Protein AF-I5C9M3-F1 (afdb_monomer_lite)

Secondary structure (DSSP, 8-state):
-EEEEEEEEEEEE------GGGGTT-TT--HHHHHHHHHTTEEEEEEEEEEEE-SSSEEEEEEEEEEEP-TTS-TT---EEEEEEEEEEEE--

Radius of gyration: 19.06 Å; chains: 1; bounding box: 38×32×50 Å

InterPro domains:
  IPR036709 Autotransporter beta-domain superfamily [SSF103515] (11-93)

Structure (mmCIF, N/CA/C/O backbone):
data_AF-I5C9M3-F1
#
_entry.id   AF-I5C9M3-F1
#
loop_
_atom_site.group_PDB
_atom_site.id
_atom_site.type_symbol
_atom_site.label_atom_id
_atom_site.label_alt_id
_atom_site.label_comp_id
_atom_site.label_asym_id
_atom_site.label_entity_id
_atom_site.label_seq_id
_atom_site.pdbx_PDB_ins_code
_atom_site.Cartn_x
_atom_site.Cartn_y
_atom_site.Cartn_z
_atom_site.occupancy
_atom_site.B_iso_or_equiv
_atom_site.auth_seq_id
_atom_site.auth_comp_id
_atom_site.auth_asym_id
_atom_site.auth_atom_id
_atom_site.pdbx_PDB_model_num
ATOM 1 N N . MET A 1 1 ? -13.733 6.238 19.527 1.00 76.38 1 MET A N 1
ATOM 2 C CA . MET A 1 1 ? -13.555 5.899 18.102 1.00 76.38 1 MET A CA 1
ATOM 3 C C . MET A 1 1 ? -12.395 6.726 17.577 1.00 76.38 1 MET A C 1
ATOM 5 O O . MET A 1 1 ? -12.401 7.927 17.820 1.00 76.38 1 MET A O 1
ATOM 9 N N . ARG A 1 2 ? -11.370 6.109 16.979 1.00 86.00 2 ARG A N 1
ATOM 10 C CA . ARG A 1 2 ? -10.208 6.832 16.420 1.00 86.00 2 ARG A CA 1
ATOM 11 C C . ARG A 1 2 ? -10.111 6.527 14.932 1.00 86.00 2 ARG A C 1
ATOM 13 O O . ARG A 1 2 ? -10.239 5.364 14.560 1.00 86.00 2 ARG A O 1
ATOM 20 N N . LEU A 1 3 ? -9.915 7.559 14.119 1.00 90.75 3 LEU A N 1
ATOM 21 C CA . LEU A 1 3 ? -9.680 7.440 12.684 1.00 90.75 3 LEU A CA 1
ATOM 22 C C . LEU A 1 3 ? -8.201 7.725 12.408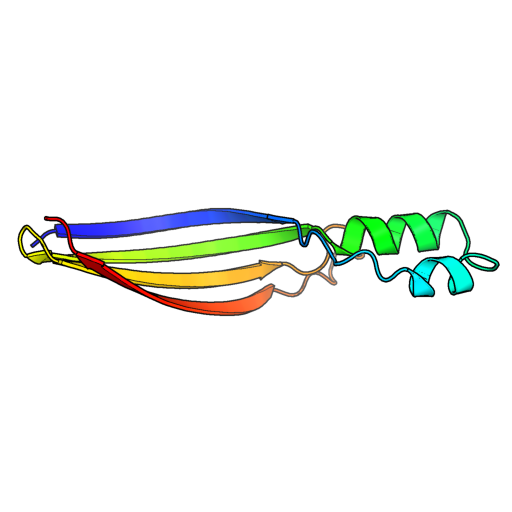 1.00 90.75 3 LEU A C 1
ATOM 24 O O . LEU A 1 3 ? -7.628 8.644 12.993 1.00 90.75 3 LEU A O 1
ATOM 28 N N . PHE A 1 4 ? -7.607 6.938 11.524 1.00 89.12 4 PHE A N 1
ATOM 29 C CA . PHE A 1 4 ? -6.246 7.073 11.035 1.00 89.12 4 PHE A CA 1
ATOM 30 C C . PHE A 1 4 ? -6.313 7.254 9.525 1.00 89.12 4 PHE A C 1
ATOM 32 O O . PHE A 1 4 ? -7.042 6.535 8.845 1.00 89.12 4 PHE A O 1
ATOM 39 N N . LEU A 1 5 ? -5.555 8.209 9.008 1.00 92.25 5 LEU A N 1
ATOM 40 C CA . LEU A 1 5 ? -5.387 8.411 7.580 1.00 92.25 5 LEU A CA 1
ATOM 41 C C . LEU A 1 5 ? -3.892 8.536 7.318 1.00 92.25 5 LEU A C 1
ATOM 43 O O . LEU A 1 5 ? -3.203 9.268 8.027 1.00 92.25 5 LEU A O 1
ATOM 47 N N . GLY A 1 6 ? -3.402 7.812 6.325 1.00 90.00 6 GLY A N 1
ATOM 48 C CA . GLY A 1 6 ? -2.017 7.864 5.896 1.00 90.00 6 GLY A CA 1
ATOM 49 C C . GLY A 1 6 ? -1.954 7.884 4.383 1.00 90.00 6 GLY A C 1
ATOM 50 O O . GLY A 1 6 ? -2.662 7.136 3.717 1.00 90.00 6 GLY A O 1
ATOM 51 N N . THR A 1 7 ? -1.097 8.732 3.836 1.00 91.19 7 THR A N 1
ATOM 52 C CA . THR A 1 7 ? -0.716 8.672 2.427 1.00 91.19 7 THR A CA 1
ATOM 53 C C . THR A 1 7 ? 0.791 8.676 2.346 1.00 91.19 7 THR A C 1
ATOM 55 O O . THR A 1 7 ? 1.427 9.471 3.039 1.00 91.19 7 THR A O 1
ATOM 58 N N . GLY A 1 8 ? 1.372 7.836 1.501 1.00 86.25 8 GLY A N 1
ATOM 59 C CA . GLY A 1 8 ? 2.819 7.838 1.358 1.00 86.25 8 GLY A CA 1
ATOM 60 C C . GLY A 1 8 ? 3.326 7.036 0.173 1.00 86.25 8 GLY A C 1
ATOM 61 O O . GLY A 1 8 ? 2.619 6.143 -0.315 1.00 86.25 8 GLY A O 1
ATOM 62 N N . PRO A 1 9 ? 4.550 7.346 -0.286 1.00 87.38 9 PRO A N 1
ATOM 63 C CA . PRO A 1 9 ? 5.225 6.526 -1.268 1.00 87.38 9 PRO A CA 1
ATOM 64 C C . PRO A 1 9 ? 5.544 5.159 -0.663 1.00 87.38 9 PRO A C 1
ATOM 66 O O . PRO A 1 9 ? 5.904 5.055 0.512 1.00 87.38 9 PRO A O 1
ATOM 69 N N . TYR A 1 10 ? 5.435 4.110 -1.467 1.00 83.06 10 TYR A N 1
ATOM 70 C CA . TYR A 1 10 ? 5.965 2.799 -1.123 1.00 83.06 10 TYR A CA 1
ATOM 71 C C . TYR A 1 10 ? 6.953 2.345 -2.190 1.00 83.06 10 TYR A C 1
ATOM 73 O O . TYR A 1 10 ? 6.801 2.644 -3.374 1.00 83.06 10 TYR A O 1
ATOM 81 N N . VAL A 1 11 ? 7.965 1.608 -1.741 1.00 81.44 11 VAL A N 1
ATOM 82 C CA . VAL A 1 11 ? 8.905 0.894 -2.601 1.00 81.44 11 VAL A CA 1
ATOM 83 C C . VAL A 1 11 ? 8.693 -0.581 -2.348 1.00 81.44 11 VAL A C 1
ATOM 85 O O . VAL A 1 11 ? 8.704 -1.029 -1.198 1.00 81.44 11 VAL A O 1
ATOM 88 N N . ARG A 1 12 ? 8.484 -1.341 -3.413 1.00 75.88 12 ARG A N 1
ATOM 89 C CA . ARG A 1 12 ? 8.408 -2.791 -3.357 1.00 75.88 12 ARG A CA 1
ATOM 90 C C . ARG A 1 12 ? 9.514 -3.365 -4.224 1.00 75.88 12 ARG A C 1
ATOM 92 O O . ARG A 1 12 ? 9.617 -3.051 -5.400 1.00 75.88 12 ARG A O 1
ATOM 99 N N . TYR A 1 13 ? 10.284 -4.259 -3.628 1.00 73.56 13 TYR A N 1
ATOM 100 C CA . TYR A 1 13 ? 11.221 -5.110 -4.338 1.00 73.56 13 TYR A CA 1
ATOM 101 C C . TYR A 1 13 ? 10.537 -6.460 -4.524 1.00 73.56 13 TYR A C 1
ATOM 103 O O . TYR A 1 13 ? 10.208 -7.125 -3.537 1.00 73.56 13 TYR A O 1
ATOM 111 N N . ASP A 1 14 ? 10.259 -6.843 -5.763 1.00 68.81 14 ASP A N 1
ATOM 112 C CA . ASP A 1 14 ? 9.904 -8.216 -6.076 1.00 68.81 14 ASP A CA 1
ATOM 113 C C . ASP A 1 14 ? 11.197 -9.031 -6.075 1.00 68.81 14 ASP A C 1
ATOM 115 O O . ASP A 1 14 ? 12.010 -8.985 -6.996 1.00 68.81 14 ASP A O 1
ATOM 119 N N . LEU A 1 15 ? 11.447 -9.722 -4.966 1.00 64.19 15 LEU A N 1
ATOM 120 C CA . LEU A 1 15 ? 12.514 -10.708 -4.879 1.00 64.19 15 LEU A CA 1
ATOM 121 C C . LEU A 1 15 ? 12.046 -11.926 -5.675 1.00 64.19 15 LEU A C 1
ATOM 123 O O . LEU A 1 15 ? 11.603 -12.914 -5.089 1.00 64.19 15 LEU A O 1
ATOM 127 N N . GLY A 1 16 ? 12.063 -11.816 -7.004 1.00 55.25 16 GLY A N 1
ATOM 128 C CA . GLY A 1 16 ? 11.643 -12.891 -7.886 1.00 55.25 16 GLY A CA 1
ATOM 129 C C . GLY A 1 16 ? 12.315 -14.193 -7.463 1.00 55.25 16 GLY A C 1
ATOM 130 O O . GLY A 1 16 ? 13.525 -14.227 -7.213 1.00 55.25 16 GLY A O 1
ATOM 131 N N . GLN A 1 17 ? 11.524 -15.267 -7.371 1.00 47.78 17 GLN A N 1
ATOM 132 C CA . GLN A 1 17 ? 12.055 -16.621 -7.463 1.00 47.78 17 GLN A CA 1
ATOM 133 C C . GLN A 1 17 ? 12.961 -16.624 -8.689 1.00 47.78 17 GLN A C 1
ATOM 135 O O . GLN A 1 17 ? 12.500 -16.439 -9.812 1.00 47.78 17 GLN A O 1
ATOM 140 N N . ARG A 1 18 ? 14.267 -16.710 -8.444 1.00 48.94 18 ARG A N 1
ATOM 141 C CA . ARG A 1 18 ? 15.295 -16.766 -9.470 1.00 48.94 18 ARG A CA 1
ATOM 142 C C . ARG A 1 18 ? 15.056 -18.055 -10.240 1.00 48.94 18 ARG A C 1
ATOM 144 O O . ARG A 1 18 ? 15.547 -19.096 -9.822 1.00 48.94 18 ARG A O 1
ATOM 151 N N . ASP A 1 19 ? 14.238 -17.976 -11.283 1.00 46.91 19 ASP A N 1
ATOM 152 C CA . ASP A 1 19 ? 13.899 -19.106 -12.131 1.00 46.91 19 ASP A CA 1
ATOM 153 C C . ASP A 1 19 ? 15.222 -19.626 -12.712 1.00 46.91 19 ASP A C 1
ATOM 155 O O . ASP A 1 19 ? 15.895 -18.889 -13.447 1.00 46.91 19 ASP A O 1
ATOM 159 N N . PRO A 1 20 ? 15.691 -20.823 -12.323 1.00 50.62 20 PRO A N 1
ATOM 160 C CA . PRO A 1 20 ? 16.996 -21.318 -12.752 1.00 50.62 20 PRO A CA 1
ATOM 161 C C . PRO A 1 20 ? 17.068 -21.480 -14.280 1.00 50.62 20 PRO A C 1
ATOM 163 O O . PRO A 1 20 ? 18.151 -21.370 -14.857 1.00 50.62 20 PRO A O 1
ATOM 166 N N . ASP A 1 21 ? 15.917 -21.610 -14.944 1.00 49.16 21 ASP A N 1
ATOM 167 C CA . ASP A 1 21 ? 15.794 -21.699 -16.401 1.00 49.16 21 ASP A CA 1
ATOM 168 C C . ASP A 1 21 ? 15.996 -20.351 -17.121 1.00 49.16 21 ASP A C 1
ATOM 170 O O . ASP A 1 21 ? 16.357 -20.316 -18.301 1.00 49.16 21 ASP A O 1
ATOM 174 N N . ALA A 1 22 ? 15.883 -19.214 -16.421 1.00 47.59 22 ALA A N 1
ATOM 175 C CA . ALA A 1 22 ? 16.218 -17.905 -16.992 1.00 47.59 22 ALA A CA 1
ATOM 176 C C . ALA A 1 22 ? 17.730 -17.755 -17.261 1.00 47.59 22 ALA A C 1
ATOM 178 O O . ALA A 1 22 ? 18.137 -16.955 -18.104 1.00 47.59 22 ALA A O 1
ATOM 179 N N . TYR A 1 23 ? 18.574 -18.557 -16.600 1.00 45.22 23 TYR A N 1
ATOM 180 C CA . TYR A 1 23 ? 20.021 -18.565 -16.836 1.00 45.22 23 TYR A CA 1
ATOM 181 C C . TYR A 1 23 ? 20.396 -19.244 -18.165 1.00 45.22 23 TYR A C 1
ATOM 183 O O . TYR A 1 23 ? 21.416 -18.909 -18.765 1.00 45.22 23 TYR A O 1
ATOM 191 N N . LEU A 1 24 ? 19.549 -20.146 -18.675 1.00 45.75 24 LEU A N 1
ATOM 192 C CA . LEU A 1 24 ? 19.764 -20.839 -19.954 1.00 45.75 24 LEU A CA 1
ATOM 193 C C . LEU A 1 24 ? 19.379 -19.992 -21.178 1.00 45.75 24 LEU A C 1
ATOM 195 O O . LEU A 1 24 ? 19.810 -20.291 -22.288 1.00 45.75 24 LEU A O 1
ATOM 199 N N . SER A 1 25 ? 18.635 -18.897 -20.989 1.00 46.75 25 SER A N 1
ATOM 200 C CA . SER A 1 25 ? 18.348 -17.905 -22.043 1.00 46.75 25 SER A CA 1
ATOM 201 C C . SER A 1 25 ? 19.300 -16.697 -22.025 1.00 46.75 25 SER A C 1
ATOM 203 O O . SER A 1 25 ? 19.139 -15.756 -22.805 1.00 46.75 25 SER A O 1
ATOM 205 N N . PHE A 1 26 ? 20.319 -16.726 -21.158 1.00 50.78 26 PHE A N 1
ATOM 206 C CA . PHE A 1 26 ? 21.293 -15.647 -20.969 1.00 50.78 26 PHE A CA 1
ATOM 207 C C . PHE A 1 26 ? 22.426 -15.657 -22.008 1.00 50.78 26 PHE A C 1
ATOM 209 O O . PHE A 1 26 ? 23.041 -14.626 -22.277 1.00 50.78 26 PHE A O 1
ATOM 216 N N . THR A 1 27 ? 22.678 -16.804 -22.641 1.00 50.16 27 THR A N 1
ATOM 217 C CA . THR A 1 27 ? 23.578 -16.968 -23.793 1.00 50.16 27 THR A CA 1
ATOM 218 C C . THR A 1 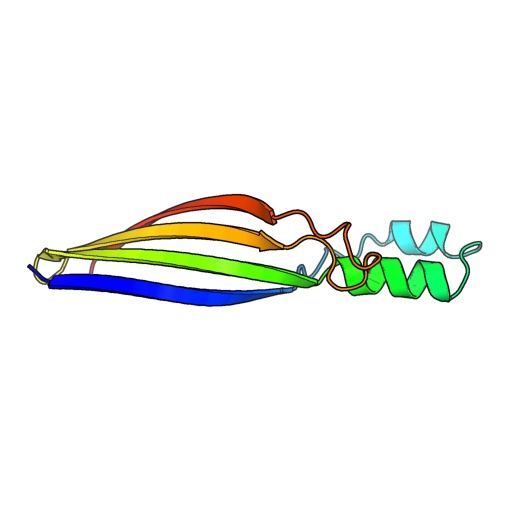27 ? 22.947 -16.370 -25.053 1.00 50.16 27 THR A C 1
ATOM 220 O O . THR A 1 27 ? 22.519 -17.082 -25.953 1.00 50.16 27 THR A O 1
ATOM 223 N N . GLY A 1 28 ? 22.833 -15.043 -25.101 1.00 53.78 28 GLY A N 1
ATOM 224 C CA . GLY A 1 28 ? 22.339 -14.326 -26.281 1.00 53.78 28 GLY A CA 1
ATOM 225 C C . GLY A 1 28 ? 21.795 -12.921 -26.031 1.00 53.78 28 GLY A C 1
ATOM 226 O O . GLY A 1 28 ? 21.492 -12.224 -26.996 1.00 53.78 28 GLY A O 1
ATOM 227 N N . ARG A 1 29 ? 21.668 -12.485 -24.771 1.00 55.47 29 ARG A N 1
ATOM 228 C CA . ARG A 1 29 ? 21.172 -11.142 -24.436 1.00 55.47 29 ARG A CA 1
ATOM 229 C C . ARG A 1 29 ? 22.313 -10.157 -24.204 1.00 55.47 29 ARG A C 1
ATOM 231 O O . ARG A 1 29 ? 23.340 -10.511 -23.627 1.00 55.47 29 ARG A O 1
ATOM 238 N N . THR A 1 30 ? 22.135 -8.916 -24.652 1.00 60.09 30 THR A N 1
ATOM 239 C CA . THR A 1 30 ? 23.114 -7.846 -24.414 1.00 60.09 30 THR A CA 1
ATOM 240 C C . THR A 1 30 ? 23.134 -7.462 -22.925 1.00 60.09 30 THR A C 1
ATOM 242 O O . THR A 1 30 ? 22.120 -7.620 -22.238 1.00 60.09 30 THR A O 1
ATOM 245 N N . PRO A 1 31 ? 24.251 -6.931 -22.391 1.00 56.00 31 PRO A N 1
ATOM 246 C CA . PRO A 1 31 ? 24.333 -6.467 -20.999 1.00 56.00 31 PRO A CA 1
ATOM 247 C C . PRO A 1 31 ? 23.215 -5.487 -20.601 1.00 56.00 31 PRO A C 1
ATOM 249 O O . PRO A 1 31 ? 22.771 -5.477 -19.457 1.00 56.00 31 PRO A O 1
ATOM 252 N N . GLU A 1 32 ? 22.707 -4.712 -21.558 1.00 55.50 32 GLU A N 1
ATOM 253 C CA . GLU A 1 32 ? 21.586 -3.783 -21.378 1.00 55.50 32 GLU A CA 1
ATOM 254 C C . GLU A 1 32 ? 20.247 -4.503 -21.153 1.00 55.50 32 GLU A C 1
ATOM 256 O O . GLU A 1 32 ? 19.468 -4.112 -20.287 1.00 55.50 32 GLU A O 1
ATOM 261 N N . GLN A 1 33 ? 19.996 -5.608 -21.861 1.00 54.81 33 GLN A N 1
ATOM 262 C CA . GLN A 1 33 ? 18.792 -6.431 -21.675 1.00 54.81 33 GLN A CA 1
ATOM 263 C C . GLN A 1 33 ? 18.806 -7.171 -20.331 1.00 54.81 33 GLN A C 1
ATOM 265 O O . GLN A 1 33 ? 17.760 -7.419 -19.730 1.00 54.81 33 GLN A O 1
ATOM 270 N N . VAL A 1 34 ? 20.000 -7.509 -19.846 1.00 54.97 34 VAL A N 1
ATOM 271 C CA . VAL A 1 34 ? 20.223 -8.094 -18.520 1.00 54.97 34 VAL A CA 1
ATOM 272 C C . VAL A 1 34 ? 19.998 -7.063 -17.412 1.00 54.97 34 VAL A C 1
ATOM 274 O O . VAL A 1 34 ? 19.369 -7.374 -16.395 1.00 54.97 34 VAL A O 1
ATOM 277 N N . ALA A 1 35 ? 20.473 -5.832 -17.613 1.00 50.44 35 ALA A N 1
ATOM 278 C CA . ALA A 1 35 ? 20.227 -4.723 -16.703 1.00 50.44 35 ALA A CA 1
ATOM 279 C C . ALA A 1 35 ? 18.721 -4.421 -16.609 1.00 50.44 35 ALA A C 1
ATOM 281 O O . ALA A 1 35 ? 18.173 -4.446 -15.510 1.00 50.44 35 ALA A O 1
ATOM 282 N N . ALA A 1 36 ? 18.024 -4.264 -17.738 1.00 52.25 36 ALA A N 1
ATOM 283 C CA . ALA A 1 36 ? 16.580 -4.002 -17.769 1.00 52.25 36 ALA A CA 1
ATOM 284 C C . ALA A 1 36 ? 15.755 -5.085 -17.041 1.00 52.25 36 ALA A C 1
ATOM 286 O O . ALA A 1 36 ? 14.874 -4.773 -16.242 1.00 52.25 36 ALA A O 1
ATOM 287 N N . ALA A 1 37 ? 16.090 -6.367 -17.228 1.00 52.50 37 ALA A N 1
ATOM 288 C CA . ALA A 1 37 ? 15.421 -7.469 -16.530 1.00 52.50 37 ALA A CA 1
ATOM 289 C C . ALA A 1 37 ? 15.682 -7.483 -15.010 1.00 52.50 37 ALA A C 1
ATOM 291 O O . ALA A 1 37 ? 14.838 -7.943 -14.244 1.00 52.50 37 ALA A O 1
ATOM 292 N N . SER A 1 38 ? 16.837 -6.978 -14.568 1.00 49.97 38 SER A N 1
ATOM 293 C CA . SER A 1 38 ? 17.193 -6.903 -13.145 1.00 49.97 38 SER A CA 1
ATOM 294 C C . SER A 1 38 ? 16.508 -5.726 -12.439 1.00 49.97 38 SER A C 1
ATOM 296 O O . SER A 1 38 ? 16.164 -5.843 -11.262 1.00 49.97 38 SER A O 1
ATOM 298 N N . PHE A 1 39 ? 16.270 -4.620 -13.156 1.00 50.72 39 PHE A N 1
ATOM 299 C CA . PHE A 1 39 ? 15.614 -3.414 -12.633 1.00 50.72 39 PHE A CA 1
ATOM 300 C C . PHE A 1 39 ? 14.078 -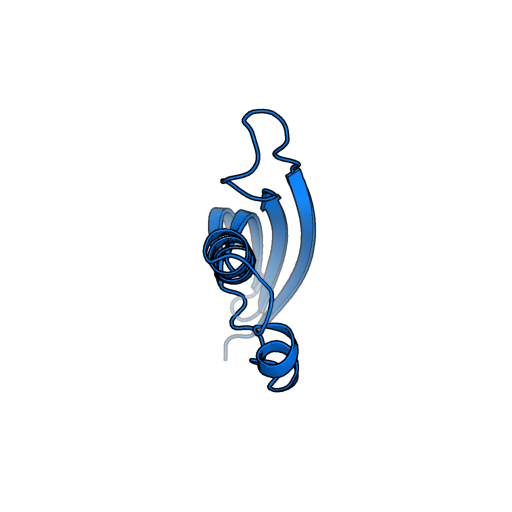3.444 -12.716 1.00 50.72 39 PHE A C 1
ATOM 302 O O . PHE A 1 39 ? 13.434 -2.787 -11.902 1.00 50.72 39 PHE A O 1
ATOM 309 N N . ASN A 1 40 ? 13.484 -4.296 -13.563 1.00 56.59 40 ASN A N 1
ATOM 310 C CA . ASN A 1 40 ? 12.031 -4.557 -13.602 1.00 56.59 40 ASN A CA 1
ATOM 311 C C . ASN A 1 40 ? 11.440 -5.138 -12.301 1.00 56.59 40 ASN A C 1
ATOM 313 O O . ASN A 1 40 ? 10.228 -5.300 -12.177 1.00 56.59 40 ASN A O 1
ATOM 317 N N . ASN A 1 41 ? 12.286 -5.459 -11.325 1.00 63.78 41 ASN A N 1
ATOM 318 C CA . ASN A 1 41 ? 11.886 -6.026 -10.043 1.00 63.78 41 ASN A CA 1
ATOM 319 C C . ASN A 1 41 ? 11.614 -4.964 -8.966 1.00 63.78 41 ASN A C 1
ATOM 321 O O . ASN A 1 41 ? 11.302 -5.320 -7.830 1.00 63.78 41 ASN A O 1
ATOM 325 N N . VAL A 1 42 ? 11.755 -3.670 -9.274 1.00 70.62 42 VAL A N 1
ATOM 326 C CA . VAL A 1 42 ? 11.489 -2.582 -8.323 1.00 70.62 42 VAL A CA 1
ATOM 327 C C . VAL A 1 42 ? 10.254 -1.806 -8.755 1.00 70.62 42 VAL A C 1
ATOM 329 O O . VAL A 1 42 ? 10.226 -1.182 -9.807 1.00 70.62 42 VAL A O 1
ATOM 332 N N . GLU A 1 43 ? 9.232 -1.821 -7.908 1.00 76.31 43 GLU A N 1
ATOM 333 C CA . GLU A 1 43 ? 7.986 -1.087 -8.098 1.00 76.31 43 GLU A CA 1
ATOM 334 C C . GLU A 1 43 ? 7.933 0.080 -7.110 1.00 76.31 43 GLU A C 1
ATOM 336 O O . GLU A 1 43 ? 8.034 -0.115 -5.893 1.00 76.31 43 GLU A O 1
ATOM 341 N N . LEU A 1 44 ? 7.737 1.292 -7.627 1.00 80.94 44 LEU A N 1
ATOM 342 C CA . LEU A 1 44 ? 7.380 2.448 -6.812 1.00 80.94 44 LEU A CA 1
ATOM 343 C C . LEU A 1 44 ? 5.892 2.724 -6.949 1.00 80.94 44 LEU A C 1
ATOM 345 O O . LEU A 1 44 ? 5.277 2.475 -7.984 1.00 80.94 44 LEU A O 1
ATOM 349 N N . GLY A 1 45 ? 5.309 3.283 -5.903 1.00 86.19 45 GLY A N 1
ATOM 350 C CA . GLY A 1 45 ? 3.906 3.632 -5.933 1.00 86.19 45 GLY A CA 1
ATOM 351 C C . GLY A 1 45 ? 3.506 4.562 -4.811 1.00 86.19 45 GLY A C 1
ATOM 352 O O . GLY A 1 45 ? 4.311 4.942 -3.961 1.00 86.19 45 GLY A O 1
ATOM 353 N N . LEU A 1 46 ? 2.228 4.910 -4.809 1.00 88.19 46 LEU A N 1
ATOM 354 C CA . LEU A 1 46 ? 1.575 5.672 -3.759 1.00 88.19 46 LEU A CA 1
ATOM 355 C C . LEU A 1 46 ? 0.553 4.782 -3.061 1.00 88.19 46 LEU A C 1
ATOM 357 O O . LEU A 1 46 ? -0.147 3.983 -3.685 1.00 88.19 46 LEU A O 1
ATOM 361 N N . SER A 1 47 ? 0.465 4.932 -1.748 1.00 89.62 47 SER A N 1
ATOM 362 C CA . SER A 1 47 ? -0.525 4.256 -0.917 1.00 89.62 47 SER A CA 1
ATOM 363 C C . SER A 1 47 ? -1.415 5.275 -0.221 1.00 89.62 47 SER A C 1
ATOM 365 O O . SER A 1 47 ? -0.942 6.330 0.207 1.00 89.62 47 SER A O 1
ATOM 367 N N . LEU A 1 48 ? -2.699 4.946 -0.118 1.00 91.75 48 LEU A N 1
ATOM 368 C CA . LEU A 1 48 ? -3.696 5.623 0.699 1.00 91.75 48 LEU A CA 1
ATOM 369 C C . LEU A 1 48 ? -4.244 4.603 1.696 1.00 91.75 48 LEU A C 1
ATOM 371 O O . LEU A 1 48 ? -4.920 3.649 1.318 1.00 91.75 48 LEU A O 1
ATOM 375 N N . GLN A 1 49 ? -3.982 4.835 2.973 1.00 92.19 49 GLN A N 1
ATOM 376 C CA . GLN A 1 49 ? -4.413 3.992 4.072 1.00 92.19 49 GLN A CA 1
ATOM 377 C C . GLN A 1 49 ? -5.438 4.723 4.937 1.00 92.19 49 GLN A C 1
ATOM 379 O O . GLN A 1 49 ? -5.216 5.849 5.379 1.00 92.19 49 GLN A O 1
ATOM 384 N N . VAL A 1 50 ? -6.545 4.048 5.228 1.00 93.25 50 VAL A N 1
ATOM 385 C CA . VAL A 1 50 ? -7.591 4.491 6.149 1.00 93.25 50 VAL A CA 1
ATOM 386 C C . VAL A 1 50 ? -7.733 3.438 7.240 1.00 93.25 50 VAL A C 1
ATOM 388 O O . VAL A 1 50 ? -7.932 2.262 6.957 1.00 93.25 50 VAL A O 1
ATOM 391 N N . GLY A 1 51 ? -7.648 3.840 8.501 1.00 93.38 51 GLY A N 1
ATOM 392 C CA . GLY A 1 51 ? -7.824 2.961 9.650 1.00 93.38 51 GLY A CA 1
ATOM 393 C C . GLY A 1 51 ? -8.893 3.479 10.594 1.00 93.38 51 GLY A C 1
ATOM 394 O O . GLY A 1 51 ? -8.994 4.678 10.823 1.00 93.38 51 GLY A O 1
ATOM 395 N N . MET A 1 52 ? -9.669 2.589 11.196 1.00 94.25 52 MET A N 1
ATOM 396 C CA . MET A 1 52 ? -10.698 2.940 12.165 1.00 94.25 52 MET A CA 1
ATOM 397 C C . MET A 1 52 ? -10.643 1.998 13.362 1.00 94.25 52 MET A C 1
ATOM 399 O O . MET A 1 52 ? -10.879 0.798 13.250 1.00 94.25 52 MET A O 1
ATOM 403 N N . GLN A 1 53 ? -10.375 2.555 14.538 1.00 93.75 53 GLN A N 1
ATOM 404 C CA . GLN A 1 53 ? -10.487 1.838 15.800 1.00 93.75 53 GLN A CA 1
ATOM 405 C C . GLN A 1 53 ? -11.946 1.856 16.271 1.00 93.75 53 GLN A C 1
ATOM 407 O O . GLN A 1 53 ? -12.442 2.880 16.767 1.00 93.75 53 GLN A O 1
ATOM 412 N N . VAL A 1 54 ? -12.615 0.711 16.116 1.00 90.81 54 VAL A N 1
ATOM 413 C CA . VAL A 1 54 ? -14.027 0.503 16.476 1.00 90.81 54 VAL A CA 1
ATOM 414 C C . VAL A 1 54 ? -14.165 0.224 17.973 1.00 90.81 54 VAL A C 1
ATOM 416 O O . VAL A 1 54 ? -15.090 0.713 18.616 1.00 90.81 54 VAL A O 1
ATOM 419 N N . SER A 1 55 ? -13.206 -0.492 18.565 1.00 91.31 55 SER A N 1
ATOM 420 C CA . SER A 1 55 ? -13.146 -0.741 20.009 1.00 91.31 55 SER A CA 1
ATOM 421 C C . SER A 1 55 ? -11.709 -0.648 20.523 1.00 91.31 55 SER A C 1
ATOM 423 O O . SER A 1 55 ? -10.766 -0.572 19.741 1.00 91.31 55 SER A O 1
ATOM 425 N N . ARG A 1 56 ? -11.502 -0.696 21.847 1.00 88.06 56 ARG A N 1
ATOM 426 C CA . ARG A 1 56 ? -10.138 -0.733 22.415 1.00 88.06 56 ARG A CA 1
ATOM 427 C C . ARG A 1 56 ? -9.291 -1.881 21.858 1.00 88.06 56 ARG A C 1
ATOM 429 O O . ARG A 1 56 ? -8.076 -1.747 21.825 1.00 88.06 56 ARG A O 1
ATOM 436 N N . ARG A 1 57 ? -9.934 -2.957 21.401 1.00 91.19 57 ARG A N 1
ATOM 437 C CA . ARG A 1 57 ? -9.279 -4.159 20.889 1.00 91.19 57 ARG A CA 1
ATOM 438 C C . ARG A 1 57 ? -9.384 -4.334 19.383 1.00 91.19 57 ARG A C 1
ATOM 440 O O . ARG A 1 57 ? -8.597 -5.087 18.846 1.00 91.19 57 ARG A O 1
ATOM 447 N N . VAL A 1 58 ? -10.321 -3.680 18.698 1.00 91.25 58 VAL A N 1
ATOM 448 C CA . VAL A 1 58 ? -10.599 -3.935 17.276 1.00 91.25 58 VAL A CA 1
ATOM 449 C C . VAL A 1 58 ? -10.287 -2.706 16.435 1.00 91.25 58 VAL A C 1
ATOM 451 O O . VAL A 1 58 ? -10.868 -1.636 16.650 1.00 91.25 58 VAL A O 1
ATOM 454 N N . THR A 1 59 ? -9.439 -2.903 15.428 1.00 93.69 59 THR A N 1
ATOM 455 C CA . THR A 1 59 ? -9.093 -1.897 14.421 1.00 93.69 59 THR A CA 1
ATOM 456 C C . THR A 1 59 ? -9.334 -2.456 13.024 1.00 93.69 59 THR A C 1
ATOM 458 O O . THR A 1 59 ? -8.844 -3.528 12.681 1.00 93.69 59 THR A O 1
ATOM 461 N N . LEU A 1 60 ? -10.083 -1.713 12.216 1.00 93.25 60 LEU A N 1
ATOM 462 C CA . LEU A 1 60 ? -10.281 -1.964 10.792 1.00 93.25 60 LEU A CA 1
ATOM 463 C C . LEU A 1 60 ? -9.285 -1.128 9.992 1.00 93.25 60 LEU A C 1
ATOM 465 O O . LEU A 1 60 ? -9.019 0.018 10.352 1.00 93.25 60 LEU A O 1
ATOM 469 N N . LEU A 1 61 ? -8.741 -1.690 8.921 1.00 93.31 61 LEU A N 1
ATOM 470 C CA . LEU A 1 61 ? -7.761 -1.051 8.048 1.00 93.31 61 LEU A CA 1
ATOM 471 C C . LEU A 1 61 ? -8.167 -1.278 6.595 1.00 93.31 61 LEU A C 1
ATOM 473 O O . LEU A 1 61 ? -8.503 -2.390 6.202 1.00 93.31 61 LEU A O 1
ATOM 477 N N . VAL A 1 62 ? -8.101 -0.227 5.796 1.00 93.38 62 VAL A N 1
ATOM 478 C CA . VAL A 1 62 ? -8.280 -0.246 4.349 1.00 93.38 62 VAL A CA 1
ATOM 479 C C . VAL A 1 62 ? -7.045 0.401 3.740 1.00 93.38 62 VAL A C 1
ATOM 481 O O . VAL A 1 62 ? -6.605 1.449 4.205 1.00 93.38 62 VAL A O 1
ATOM 484 N N . ASP A 1 63 ? -6.461 -0.230 2.733 1.00 91.19 63 ASP A N 1
ATOM 485 C CA . ASP A 1 63 ? -5.247 0.242 2.069 1.00 91.19 63 ASP A CA 1
ATOM 486 C C . ASP A 1 63 ? -5.415 0.129 0.551 1.00 91.19 63 ASP A C 1
ATOM 488 O O . ASP A 1 63 ? -5.675 -0.953 0.018 1.00 91.19 63 ASP A O 1
ATOM 492 N N . TRP A 1 64 ? -5.292 1.260 -0.136 1.00 91.69 64 TRP A N 1
ATOM 493 C CA . TRP A 1 64 ? -5.406 1.397 -1.582 1.00 91.69 64 TRP A CA 1
ATOM 494 C C . TRP A 1 64 ? -4.045 1.764 -2.155 1.00 91.69 64 TRP A C 1
ATOM 496 O O . TRP A 1 64 ? -3.435 2.744 -1.729 1.00 91.69 64 TRP A O 1
ATOM 506 N N . ARG A 1 65 ? -3.563 0.998 -3.134 1.00 89.06 65 ARG A N 1
ATOM 507 C CA . ARG A 1 65 ? -2.229 1.186 -3.712 1.00 89.06 65 ARG A CA 1
ATOM 508 C C . ARG A 1 65 ? -2.299 1.435 -5.205 1.00 89.06 65 ARG A C 1
ATOM 510 O O . ARG A 1 65 ? -2.964 0.695 -5.932 1.00 89.06 65 ARG A O 1
ATOM 517 N N . TYR A 1 66 ? -1.549 2.432 -5.639 1.00 85.38 66 TYR A N 1
ATOM 518 C CA . TYR A 1 66 ? -1.293 2.749 -7.034 1.00 85.38 66 TYR A CA 1
ATOM 519 C C . TYR A 1 66 ? 0.188 2.542 -7.301 1.00 85.38 66 TYR A C 1
ATOM 521 O O . TYR A 1 66 ? 1.015 3.040 -6.540 1.00 85.38 66 TYR A O 1
ATOM 529 N N . ALA A 1 67 ? 0.511 1.803 -8.353 1.00 82.00 67 ALA A N 1
ATOM 530 C CA . ALA A 1 67 ? 1.879 1.607 -8.798 1.00 82.00 67 ALA A CA 1
ATOM 531 C C . ALA A 1 67 ? 2.160 2.527 -9.988 1.00 82.00 67 ALA A C 1
ATOM 533 O O . ALA A 1 67 ? 1.282 2.770 -10.818 1.00 82.00 67 ALA A O 1
ATOM 534 N N . LEU A 1 68 ? 3.385 3.032 -10.037 1.00 76.12 68 LEU A N 1
ATOM 535 C CA . LEU A 1 68 ? 3.952 3.732 -11.180 1.00 76.12 68 LEU A CA 1
ATOM 536 C C . LEU A 1 68 ? 4.668 2.684 -12.032 1.00 76.12 68 LEU A C 1
ATOM 538 O O . LEU A 1 68 ? 5.463 1.906 -11.493 1.00 76.12 68 LEU A O 1
ATOM 542 N N . THR A 1 69 ? 4.385 2.623 -13.332 1.00 64.56 69 THR A N 1
ATOM 543 C CA . THR A 1 69 ? 5.217 1.822 -14.231 1.00 64.56 69 THR A CA 1
ATOM 544 C C . THR A 1 69 ? 6.583 2.478 -14.400 1.00 64.56 69 THR A C 1
ATOM 546 O O . THR A 1 69 ? 6.712 3.700 -14.425 1.00 64.56 69 THR A O 1
ATOM 549 N N . ASP A 1 70 ? 7.590 1.607 -14.436 1.00 57.22 70 ASP A N 1
ATOM 550 C CA . ASP A 1 70 ? 8.944 1.795 -14.948 1.00 57.22 70 ASP A CA 1
ATOM 551 C C . ASP A 1 70 ? 9.477 3.242 -14.933 1.00 57.22 70 ASP A C 1
ATOM 553 O O . ASP A 1 70 ? 9.325 4.007 -15.884 1.00 57.22 70 ASP A O 1
ATOM 557 N N . LEU A 1 71 ? 10.151 3.625 -13.841 1.00 53.34 71 LEU A N 1
ATOM 558 C CA . LEU A 1 71 ? 10.747 4.965 -13.701 1.00 53.34 71 LEU A CA 1
ATOM 559 C C . LEU A 1 71 ? 11.840 5.273 -14.728 1.00 53.34 71 LEU A C 1
ATOM 561 O O . LEU A 1 71 ? 12.285 6.418 -14.812 1.00 53.34 71 LEU A O 1
ATOM 565 N N . TYR A 1 72 ? 12.288 4.260 -15.468 1.00 53.72 72 TYR A N 1
ATOM 566 C CA . TYR A 1 72 ? 13.304 4.378 -16.505 1.00 53.72 72 TYR A CA 1
ATOM 567 C C . TYR A 1 72 ? 12.727 4.272 -17.921 1.00 53.72 72 TYR A C 1
ATOM 569 O O . TYR A 1 72 ? 13.484 4.423 -18.883 1.00 53.72 72 TYR A O 1
ATOM 577 N N . ALA A 1 73 ? 11.414 4.057 -18.071 1.00 52.28 73 ALA A N 1
ATOM 578 C CA . ALA A 1 73 ? 10.760 4.218 -19.359 1.00 52.28 73 ALA A CA 1
ATOM 579 C C . ALA A 1 73 ? 10.825 5.691 -19.789 1.00 52.28 73 ALA A C 1
ATOM 581 O O . ALA A 1 73 ? 10.864 6.612 -18.970 1.00 52.28 73 ALA A O 1
ATOM 582 N N . VAL A 1 74 ? 10.904 5.898 -21.102 1.00 47.88 74 VAL A N 1
ATOM 583 C CA . VAL A 1 74 ? 11.050 7.203 -21.759 1.00 47.88 74 VAL A CA 1
ATOM 584 C C . VAL A 1 74 ? 10.108 8.242 -21.121 1.00 47.88 74 VAL A C 1
ATOM 586 O O . VAL A 1 74 ? 8.948 7.913 -20.863 1.00 47.88 74 VAL A O 1
ATOM 589 N N . PRO A 1 75 ? 10.556 9.492 -20.870 1.00 46.16 75 PRO A N 1
ATOM 590 C CA . PRO A 1 75 ? 9.701 10.525 -20.292 1.00 46.16 75 PRO A CA 1
ATOM 591 C C . PRO A 1 75 ? 8.389 10.651 -21.081 1.00 46.16 75 PRO A C 1
ATOM 593 O O . PRO A 1 75 ? 8.405 11.065 -22.239 1.00 46.16 75 PRO A O 1
ATOM 596 N N . GLY A 1 76 ? 7.269 10.279 -20.454 1.00 54.41 76 GLY A N 1
ATOM 597 C CA . GLY A 1 76 ? 5.938 10.287 -21.072 1.00 54.41 76 GLY A CA 1
ATOM 598 C C . GLY A 1 76 ? 5.227 8.931 -21.152 1.00 54.41 76 GLY A C 1
ATOM 599 O O . GLY A 1 76 ? 4.042 8.934 -21.462 1.00 54.41 76 GLY A O 1
ATOM 600 N N . ASP A 1 77 ? 5.899 7.819 -20.835 1.00 57.12 77 ASP A N 1
ATOM 601 C CA . ASP A 1 77 ? 5.325 6.455 -20.886 1.00 57.12 77 ASP A CA 1
ATOM 602 C C . ASP A 1 77 ? 5.072 5.849 -19.484 1.00 57.12 77 ASP A C 1
ATOM 604 O O . ASP A 1 77 ? 4.875 4.647 -19.303 1.00 57.12 77 ASP A O 1
ATOM 608 N N . SER A 1 78 ? 5.127 6.694 -18.450 1.00 61.44 78 SER A N 1
ATOM 609 C CA . SER A 1 78 ? 4.861 6.305 -17.065 1.00 61.44 78 SER A CA 1
ATOM 610 C C . SER A 1 78 ? 3.352 6.252 -16.818 1.00 61.44 78 SER A C 1
ATOM 612 O O . SER A 1 78 ? 2.713 7.273 -16.560 1.00 61.44 78 SER A O 1
ATOM 614 N N . ASP A 1 79 ? 2.790 5.052 -16.863 1.00 66.56 79 ASP A N 1
ATOM 615 C CA . ASP A 1 79 ? 1.403 4.772 -16.524 1.00 66.56 79 ASP A CA 1
ATOM 616 C C . ASP A 1 79 ? 1.229 4.591 -15.011 1.00 66.56 79 ASP A C 1
ATOM 618 O O . ASP A 1 79 ? 1.981 3.891 -14.324 1.00 66.56 79 ASP A O 1
ATOM 622 N N . ILE A 1 80 ? 0.176 5.207 -14.476 1.00 71.88 80 ILE A N 1
ATOM 623 C CA . ILE A 1 80 ? -0.282 4.969 -13.107 1.00 71.88 80 ILE A CA 1
ATOM 624 C C . ILE A 1 80 ? -1.399 3.939 -13.179 1.00 71.88 80 ILE A C 1
ATOM 626 O O . ILE A 1 80 ? -2.454 4.206 -13.754 1.00 71.88 80 ILE A O 1
ATOM 630 N N . TYR A 1 81 ? -1.211 2.787 -12.541 1.00 74.62 81 TYR A N 1
ATOM 631 C CA . TYR A 1 81 ? -2.247 1.761 -12.483 1.00 74.62 81 TYR A CA 1
ATOM 632 C C . TYR A 1 81 ? -2.622 1.406 -11.046 1.00 74.62 81 TYR A C 1
ATOM 634 O O . TYR A 1 81 ? -1.814 1.454 -10.113 1.00 74.62 81 TYR A O 1
ATOM 642 N N . ALA A 1 82 ? -3.892 1.046 -10.856 1.00 78.62 82 ALA A N 1
ATOM 643 C CA . ALA A 1 82 ? -4.375 0.542 -9.581 1.00 78.62 82 ALA A CA 1
ATOM 644 C C . ALA A 1 82 ? -3.735 -0.826 -9.316 1.00 78.62 82 ALA A C 1
ATOM 646 O O . ALA A 1 82 ? -4.020 -1.807 -10.002 1.00 78.62 82 ALA A O 1
ATOM 647 N N . ARG A 1 83 ? -2.853 -0.892 -8.317 1.00 83.12 83 ARG A N 1
ATOM 648 C CA . ARG A 1 83 ? -2.104 -2.110 -7.993 1.00 83.12 83 ARG A CA 1
ATOM 649 C C . ARG A 1 83 ? -2.920 -3.063 -7.141 1.00 83.12 83 ARG A C 1
ATOM 651 O O . ARG A 1 83 ? -2.826 -4.278 -7.299 1.00 83.12 83 ARG A O 1
ATOM 658 N N . GLY A 1 84 ? -3.680 -2.522 -6.195 1.00 85.31 84 GLY A N 1
ATOM 659 C CA . GLY A 1 84 ? -4.502 -3.355 -5.339 1.00 85.31 84 GLY A CA 1
ATOM 660 C C . GLY A 1 84 ? -5.216 -2.608 -4.231 1.00 85.31 84 GLY A C 1
ATOM 661 O O . GLY A 1 84 ? -4.898 -1.470 -3.884 1.00 85.31 84 GLY A O 1
ATOM 662 N N . PHE A 1 85 ? -6.175 -3.324 -3.663 1.00 88.62 85 PHE A N 1
ATOM 663 C CA . PHE A 1 85 ? -6.994 -2.905 -2.544 1.00 88.62 85 PHE A CA 1
ATOM 664 C C . PHE A 1 85 ? -6.910 -3.979 -1.460 1.00 88.62 85 PHE A C 1
ATOM 666 O O . PHE A 1 85 ? -7.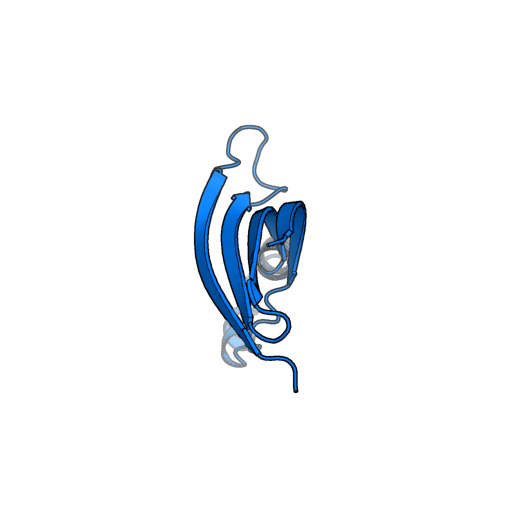042 -5.170 -1.748 1.00 88.62 85 PHE A O 1
ATOM 673 N N . ARG A 1 86 ? -6.641 -3.574 -0.219 1.00 88.44 86 ARG A N 1
ATOM 674 C CA . ARG A 1 86 ? -6.500 -4.474 0.928 1.00 88.44 86 ARG A CA 1
ATOM 675 C C . ARG A 1 86 ? -7.431 -4.035 2.041 1.00 88.44 86 ARG A C 1
ATOM 677 O O . ARG A 1 86 ? -7.525 -2.851 2.348 1.00 88.44 86 ARG A O 1
ATOM 684 N N . VAL A 1 87 ? -8.056 -5.014 2.681 1.00 91.06 87 VAL A N 1
ATOM 685 C CA . VAL A 1 87 ? -8.845 -4.823 3.897 1.00 91.06 87 VAL A CA 1
ATOM 686 C C . VAL A 1 87 ? -8.241 -5.703 4.979 1.00 91.06 87 VAL A C 1
ATOM 688 O O . VAL A 1 87 ? -7.990 -6.886 4.756 1.00 91.06 87 VAL A O 1
ATOM 691 N N . GLY A 1 88 ? -7.968 -5.115 6.136 1.00 89.88 88 GLY A N 1
ATOM 692 C CA . GLY A 1 88 ? -7.379 -5.777 7.288 1.00 89.88 88 GLY A CA 1
ATOM 693 C C . GLY A 1 88 ? -8.216 -5.556 8.540 1.00 89.88 88 GLY A C 1
ATOM 694 O O . GLY A 1 88 ? -8.824 -4.503 8.730 1.00 89.88 88 GLY A O 1
ATOM 695 N N . LEU A 1 89 ? -8.213 -6.555 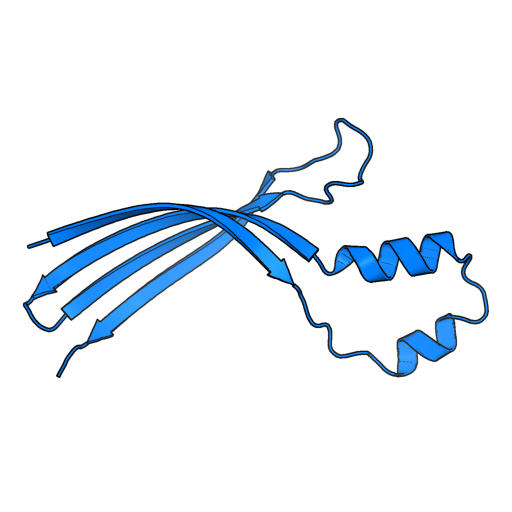9.417 1.00 92.06 89 LEU A N 1
ATOM 696 C CA . LEU A 1 89 ? -8.762 -6.468 10.762 1.00 92.06 89 LEU A CA 1
ATOM 697 C C . LEU A 1 89 ? -7.653 -6.838 11.742 1.00 92.06 89 LEU A C 1
ATOM 699 O O . LEU A 1 89 ? -7.032 -7.889 11.614 1.00 92.06 89 LEU A O 1
ATOM 703 N N . ALA A 1 90 ? -7.405 -5.967 12.711 1.00 89.19 90 ALA A N 1
ATOM 704 C CA . ALA A 1 90 ? -6.455 -6.198 13.786 1.00 89.19 90 ALA A CA 1
ATOM 705 C C . ALA A 1 90 ? -7.202 -6.309 15.116 1.00 89.19 90 ALA A C 1
ATOM 707 O O . ALA A 1 90 ? -8.063 -5.479 15.426 1.00 89.19 90 ALA A O 1
ATOM 708 N N . TYR A 1 91 ? -6.849 -7.331 15.897 1.00 91.44 91 TYR A N 1
ATOM 709 C CA . TYR A 1 91 ? -7.349 -7.546 17.250 1.00 91.44 91 TYR A CA 1
ATOM 710 C C . TYR A 1 91 ? -6.191 -7.489 18.256 1.00 91.44 91 TYR A C 1
ATOM 712 O O . TYR A 1 91 ? -5.241 -8.259 18.139 1.00 91.44 91 TYR A O 1
ATOM 720 N N . GLY A 1 92 ? -6.259 -6.578 19.228 1.00 86.56 92 GLY A N 1
ATOM 721 C CA . GLY A 1 92 ? -5.321 -6.484 20.350 1.00 86.56 92 GLY A CA 1
ATOM 722 C C . GLY A 1 92 ? -5.864 -7.199 21.588 1.00 86.56 92 GLY A C 1
ATOM 723 O O . GLY A 1 92 ? -7.031 -7.006 21.937 1.00 86.56 92 GLY A O 1
ATOM 724 N N . PHE A 1 93 ? -5.036 -8.021 22.239 1.00 79.38 93 PHE A N 1
ATOM 725 C CA . PHE A 1 93 ? -5.379 -8.739 23.473 1.00 79.38 93 PHE A CA 1
ATOM 726 C C . PHE A 1 93 ? -5.098 -7.901 24.728 1.00 79.38 93 PHE A C 1
ATOM 728 O O . PHE A 1 93 ? -4.003 -7.303 24.798 1.00 79.38 93 PHE A O 1
#

pLDDT: mean 72.96, std 17.4, range [45.22, 94.25]

Sequence (93 aa):
MRLFLGTGPYVRYDLGQRDPDAYLSFTGRTPEQVAAASFNNVELGLSLQVGMQ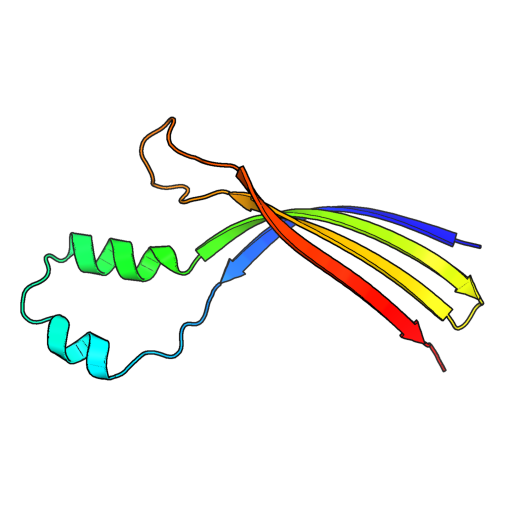VSRRVTLLVDWRYALTDLYAVPGDSDIYARGFRVGLAYGF

Foldseek 3Di:
DDKDKDKDKDKFFQPDPPPVVVVVVVVPDDVVVVVVVNVQRIWMWMKIKMKDDPDPFKIKIKMWIWIWPDPPPDPPPTDIDGPDIDIDMGGDD

Organism: NCBI:txid1189621